Protein AF-A0A1Z5IUS7-F1 (afdb_monomer)

Foldseek 3Di:
DFKAFALVQDDPVRCVVCDDQNSVFRHRQTWDDDVPDQFTKRQWTDGPRDIDIDPGHGSSRIDDDDDPD

Sequence (69 aa):
MTLVFDKSLATPHYRHLLGKKHLNAINGLPVIFKDGDNEGTIEKYFVDGQEYHLYPVHRESCREVELLL

Mean predicted aligned error: 3.63 Å

Structure (mmCIF, N/CA/C/O backbone):
data_AF-A0A1Z5IUS7-F1
#
_entry.id   AF-A0A1Z5IUS7-F1
#
loop_
_atom_site.group_PDB
_atom_site.id
_atom_site.type_symbol
_atom_site.label_atom_id
_atom_site.label_alt_id
_atom_site.label_comp_id
_atom_site.label_asym_id
_atom_site.label_entity_id
_atom_site.label_seq_id
_atom_site.pdbx_PDB_ins_code
_atom_site.Cartn_x
_atom_site.Cartn_y
_atom_site.Cartn_z
_atom_site.occupancy
_atom_site.B_iso_or_equiv
_atom_site.auth_seq_id
_atom_site.auth_comp_id
_atom_site.auth_asym_id
_atom_site.auth_atom_id
_atom_site.pdbx_PDB_model_num
ATOM 1 N N . MET A 1 1 ? -2.458 1.585 -16.526 1.00 76.75 1 MET A N 1
ATOM 2 C CA . MET A 1 1 ? -2.545 0.686 -15.358 1.00 76.75 1 MET A CA 1
ATOM 3 C C . MET A 1 1 ? -1.793 1.315 -14.205 1.00 76.75 1 MET A C 1
ATOM 5 O O . MET A 1 1 ? -0.704 1.833 -14.427 1.00 76.75 1 MET A O 1
ATOM 9 N N . THR A 1 2 ? -2.376 1.297 -13.011 1.00 89.31 2 THR A N 1
ATOM 10 C CA . THR A 1 2 ? -1.757 1.820 -11.788 1.00 89.31 2 THR A CA 1
ATOM 11 C C . THR A 1 2 ? -1.440 0.653 -10.868 1.00 89.31 2 THR A C 1
ATOM 13 O O . THR A 1 2 ? -2.285 -0.220 -10.671 1.00 89.31 2 THR A O 1
ATOM 16 N N . LEU A 1 3 ? -0.232 0.626 -10.307 1.00 93.88 3 LEU A N 1
ATOM 17 C CA . LEU A 1 3 ? 0.114 -0.327 -9.259 1.00 93.88 3 LEU A CA 1
ATOM 18 C C . LEU A 1 3 ? -0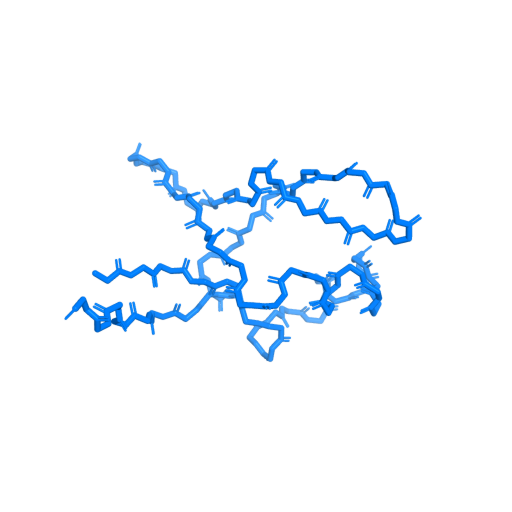.348 0.220 -7.917 1.00 93.88 3 LEU A C 1
ATOM 20 O O . LEU A 1 3 ? -0.049 1.360 -7.565 1.00 93.88 3 LEU A O 1
ATOM 24 N N . VAL A 1 4 ? -1.068 -0.605 -7.170 1.00 95.75 4 VAL A N 1
ATOM 25 C CA . VAL A 1 4 ? -1.468 -0.299 -5.797 1.00 95.75 4 VAL A CA 1
ATOM 26 C C . VAL A 1 4 ? -0.940 -1.369 -4.862 1.00 95.75 4 VAL A C 1
ATOM 28 O O . VAL A 1 4 ? -0.851 -2.537 -5.244 1.00 95.75 4 VAL A O 1
ATOM 31 N N . PHE A 1 5 ? -0.622 -0.990 -3.630 1.00 95.75 5 PHE A N 1
ATOM 32 C CA . PHE A 1 5 ? -0.198 -1.944 -2.615 1.00 95.75 5 PHE A CA 1
ATOM 33 C C . PHE A 1 5 ? -1.346 -2.901 -2.270 1.00 95.75 5 PHE A C 1
ATOM 35 O O . PHE A 1 5 ? -2.482 -2.472 -2.061 1.00 95.75 5 PHE A O 1
ATOM 42 N N . ASP A 1 6 ? -1.055 -4.195 -2.162 1.00 95.81 6 ASP A N 1
ATOM 43 C CA . ASP A 1 6 ? -2.001 -5.222 -1.738 1.00 95.81 6 ASP A CA 1
ATOM 44 C C . ASP A 1 6 ? -1.442 -5.983 -0.533 1.00 95.81 6 ASP A C 1
ATOM 46 O O . ASP A 1 6 ? -0.493 -6.767 -0.621 1.00 95.81 6 ASP A O 1
ATOM 50 N N . LYS A 1 7 ? -2.069 -5.789 0.629 1.00 94.25 7 LYS A N 1
ATOM 51 C CA . LYS A 1 7 ? -1.636 -6.425 1.879 1.00 94.25 7 LYS A CA 1
ATOM 52 C C . LYS A 1 7 ? -1.719 -7.957 1.854 1.00 94.25 7 LYS A C 1
ATOM 54 O O . LYS A 1 7 ? -1.086 -8.597 2.695 1.00 94.25 7 LYS A O 1
ATOM 59 N N . SER A 1 8 ? -2.511 -8.544 0.951 1.00 94.44 8 SER A N 1
ATOM 60 C CA . SER A 1 8 ? -2.581 -9.999 0.763 1.00 94.44 8 SER A CA 1
ATOM 61 C C . SER A 1 8 ? -1.345 -10.548 0.045 1.00 94.44 8 SER A C 1
ATOM 63 O O . SER A 1 8 ? -0.944 -11.679 0.319 1.00 94.44 8 SER A O 1
ATOM 65 N N . LEU A 1 9 ? -0.698 -9.720 -0.780 1.00 95.00 9 LEU A N 1
ATOM 66 C CA . LEU A 1 9 ? 0.543 -10.032 -1.489 1.00 95.00 9 LEU A CA 1
ATOM 67 C C . LEU A 1 9 ? 1.798 -9.664 -0.680 1.00 95.00 9 LEU A C 1
ATOM 69 O O . LEU A 1 9 ? 2.884 -10.175 -0.942 1.00 95.00 9 LEU A O 1
ATOM 73 N N . ALA A 1 10 ? 1.661 -8.813 0.342 1.00 91.69 10 ALA A N 1
ATOM 74 C CA . ALA A 1 10 ? 2.766 -8.432 1.218 1.00 91.69 10 ALA A CA 1
ATOM 75 C C . ALA A 1 10 ? 3.4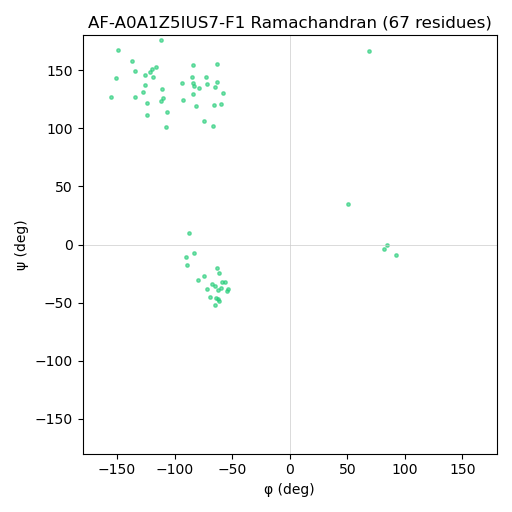15 -9.648 1.904 1.00 91.69 10 ALA A C 1
ATOM 77 O O . ALA A 1 10 ? 2.730 -10.462 2.534 1.00 91.69 10 ALA A O 1
ATOM 78 N N . THR A 1 11 ? 4.747 -9.743 1.849 1.00 85.56 11 THR A N 1
ATOM 79 C CA . THR A 1 11 ? 5.492 -10.866 2.445 1.00 85.56 11 THR A CA 1
ATOM 80 C C . THR A 1 11 ? 5.321 -10.918 3.974 1.00 85.56 11 THR A C 1
ATOM 82 O O . THR A 1 11 ? 5.059 -9.891 4.611 1.00 85.56 11 THR A O 1
ATOM 85 N N . PRO A 1 12 ? 5.486 -12.090 4.625 1.00 87.00 12 PRO A N 1
ATOM 86 C CA . PRO A 1 12 ? 5.394 -12.196 6.085 1.00 87.00 12 PRO A CA 1
ATOM 87 C C . PRO A 1 12 ? 6.315 -11.222 6.833 1.00 87.00 12 PRO A C 1
ATOM 89 O O . PRO A 1 12 ? 5.904 -10.645 7.839 1.00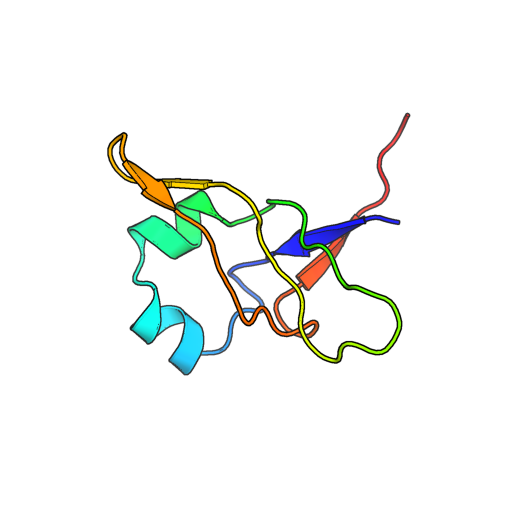 87.00 12 PRO A O 1
ATOM 92 N N . HIS A 1 13 ? 7.526 -11.002 6.314 1.00 83.75 13 HIS A N 1
ATOM 93 C CA . HIS A 1 13 ? 8.483 -10.047 6.868 1.00 83.75 13 HIS A CA 1
ATOM 94 C C . HIS A 1 13 ? 7.942 -8.612 6.822 1.00 83.75 13 HIS A C 1
ATOM 96 O O . HIS A 1 13 ? 7.931 -7.913 7.834 1.00 83.75 13 HIS A O 1
ATOM 102 N N . TYR A 1 14 ? 7.398 -8.211 5.673 1.00 81.44 14 TYR A N 1
ATOM 103 C CA . TYR A 1 14 ? 6.821 -6.886 5.463 1.00 81.44 14 TYR A CA 1
ATOM 104 C C . TYR A 1 14 ? 5.623 -6.630 6.386 1.00 81.44 14 TYR A C 1
ATOM 106 O O . TYR A 1 14 ? 5.474 -5.556 6.973 1.00 81.44 14 TYR A O 1
ATOM 114 N N . ARG A 1 15 ? 4.796 -7.665 6.587 1.00 87.00 15 ARG A N 1
ATOM 115 C CA . ARG A 1 15 ? 3.664 -7.598 7.514 1.00 87.00 15 ARG A CA 1
ATOM 116 C C . ARG A 1 15 ? 4.094 -7.431 8.970 1.00 87.00 15 ARG A C 1
ATOM 118 O O . ARG A 1 15 ? 3.412 -6.743 9.728 1.00 87.00 15 ARG A O 1
ATOM 125 N N . HIS A 1 16 ? 5.203 -8.058 9.355 1.00 88.19 16 HIS A N 1
ATOM 126 C CA . HIS A 1 16 ? 5.765 -7.934 10.696 1.00 88.19 16 HIS A CA 1
ATOM 127 C C . HIS A 1 16 ? 6.341 -6.533 10.948 1.00 88.19 16 HIS A C 1
ATOM 129 O O . HIS A 1 16 ? 6.030 -5.938 11.974 1.00 88.19 16 HIS A O 1
ATOM 135 N N . LEU A 1 17 ? 7.105 -5.990 9.992 1.00 88.19 17 LEU A N 1
ATOM 136 C CA . LEU A 1 17 ? 7.736 -4.666 10.082 1.00 88.19 17 LEU A CA 1
ATOM 137 C C . LEU A 1 17 ? 6.730 -3.520 10.229 1.00 88.19 17 LEU A C 1
ATOM 139 O O . LEU A 1 17 ? 6.885 -2.668 11.097 1.00 88.19 17 LEU A O 1
ATOM 143 N N . LEU A 1 18 ? 5.701 -3.494 9.380 1.00 89.50 18 LEU A N 1
ATOM 144 C CA . LEU A 1 18 ? 4.729 -2.396 9.354 1.00 89.50 18 LEU A CA 1
ATOM 145 C C . LEU A 1 18 ? 3.675 -2.506 10.457 1.00 89.50 18 LEU A C 1
ATOM 147 O O . LEU A 1 18 ? 3.127 -1.509 10.928 1.00 89.50 18 LEU A O 1
ATOM 151 N N . GLY A 1 19 ? 3.345 -3.732 10.853 1.00 92.69 19 GLY A N 1
ATOM 152 C CA . GLY A 1 19 ? 2.228 -3.989 11.744 1.00 92.69 19 GLY A CA 1
ATOM 153 C C . GLY A 1 19 ? 0.860 -3.716 11.101 1.00 92.69 19 GLY A C 1
ATOM 154 O O . GLY A 1 19 ? 0.702 -3.105 10.041 1.00 92.69 19 GLY A O 1
ATOM 155 N N . LYS A 1 20 ? -0.189 -4.204 11.772 1.00 93.31 20 LYS A N 1
ATOM 156 C CA . LYS A 1 20 ? -1.559 -4.253 11.230 1.00 93.31 20 L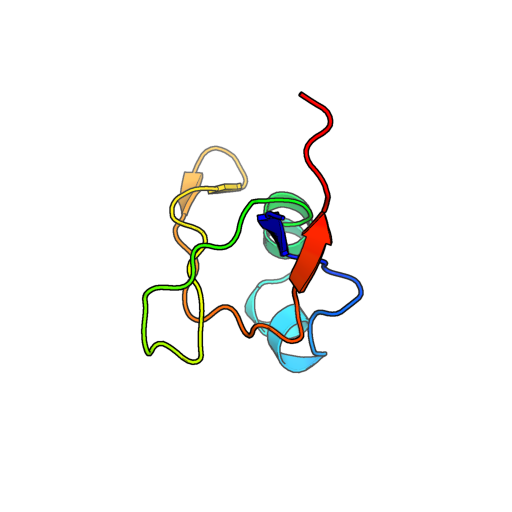YS A CA 1
ATOM 157 C C . LYS A 1 20 ? -2.132 -2.879 10.860 1.00 93.31 20 LYS A C 1
ATOM 159 O O . LYS A 1 20 ? -2.859 -2.782 9.875 1.00 93.31 20 LYS A O 1
ATOM 164 N N . LYS A 1 21 ? -1.841 -1.837 11.648 1.00 94.94 21 LYS A N 1
ATOM 165 C CA . LYS A 1 21 ? -2.371 -0.482 11.415 1.00 94.94 21 LYS A CA 1
ATOM 166 C C . LYS A 1 21 ? -1.851 0.099 10.102 1.00 94.94 21 LYS A C 1
ATOM 168 O O . LYS A 1 21 ? -2.657 0.464 9.252 1.00 94.94 21 LYS A O 1
ATOM 173 N N . HIS A 1 22 ? -0.532 0.091 9.910 1.00 95.69 22 HIS A N 1
ATOM 174 C CA . HIS A 1 22 ? 0.093 0.606 8.693 1.00 95.69 22 HIS A CA 1
ATOM 175 C C . HIS A 1 22 ? -0.321 -0.214 7.472 1.00 95.69 22 HIS A C 1
ATOM 177 O O . HIS A 1 22 ? -0.773 0.373 6.499 1.00 95.69 22 HIS A O 1
ATOM 183 N N . LEU A 1 23 ? -0.292 -1.554 7.548 1.00 95.12 23 LEU A N 1
ATOM 184 C CA . LEU A 1 23 ? -0.736 -2.423 6.445 1.00 95.12 23 LEU A CA 1
ATOM 185 C C . LEU A 1 23 ? -2.158 -2.120 5.973 1.00 95.12 23 LEU A C 1
ATOM 187 O O . LEU A 1 23 ? -2.438 -2.176 4.781 1.00 95.12 23 LEU A O 1
ATOM 191 N N . ASN A 1 24 ? -3.075 -1.844 6.902 1.00 95.31 24 ASN A N 1
ATOM 192 C CA . ASN A 1 24 ? -4.442 -1.489 6.544 1.00 95.31 24 ASN A CA 1
ATOM 193 C C . ASN A 1 24 ? -4.527 -0.089 5.931 1.00 95.31 24 ASN A C 1
ATOM 195 O O . ASN A 1 24 ? -5.302 0.088 4.998 1.00 95.31 24 ASN A O 1
ATOM 199 N N . ALA A 1 25 ? -3.744 0.868 6.433 1.00 96.69 25 ALA A N 1
ATOM 200 C CA . ALA A 1 25 ? -3.726 2.238 5.931 1.00 96.69 25 ALA A CA 1
ATOM 201 C C . ALA A 1 25 ? -3.160 2.347 4.508 1.00 96.69 25 ALA A C 1
ATOM 203 O O . ALA A 1 25 ? -3.629 3.173 3.734 1.00 96.69 25 ALA A O 1
ATOM 204 N N . ILE A 1 26 ? -2.184 1.505 4.156 1.00 96.12 26 ILE A N 1
ATOM 205 C CA . ILE A 1 26 ? -1.559 1.522 2.826 1.00 96.12 26 ILE A CA 1
ATOM 206 C C . ILE A 1 26 ? -2.237 0.608 1.801 1.00 96.12 26 ILE A C 1
ATOM 208 O O . ILE A 1 26 ? -1.919 0.669 0.619 1.00 96.12 26 ILE A O 1
ATOM 212 N N . ASN A 1 27 ? -3.162 -0.257 2.222 1.00 96.12 27 ASN A N 1
ATOM 213 C CA . ASN A 1 27 ? -3.809 -1.208 1.323 1.00 96.12 27 ASN A CA 1
ATOM 214 C C . ASN A 1 27 ? -4.670 -0.498 0.270 1.00 96.12 27 ASN A C 1
ATOM 216 O O . ASN A 1 27 ? -5.650 0.160 0.607 1.00 96.12 27 ASN A O 1
ATOM 220 N N . GLY A 1 28 ? -4.338 -0.699 -1.002 1.00 95.44 28 GLY A N 1
ATOM 221 C CA . GLY A 1 28 ? -4.972 -0.039 -2.138 1.00 95.44 28 GLY A CA 1
ATOM 222 C C . GLY A 1 28 ? -4.402 1.342 -2.465 1.00 95.44 28 GLY A C 1
ATOM 223 O O . GLY A 1 28 ? -4.867 1.949 -3.427 1.00 95.44 28 GLY A O 1
ATOM 224 N N . LEU A 1 29 ? -3.404 1.836 -1.721 1.00 96.44 29 LEU A N 1
ATOM 225 C CA . LEU A 1 29 ? -2.737 3.088 -2.073 1.00 96.44 29 LEU A CA 1
ATOM 226 C C . LEU A 1 29 ? -1.828 2.904 -3.293 1.00 96.44 29 LEU A C 1
ATOM 228 O O . LEU A 1 29 ? -1.207 1.844 -3.434 1.00 96.44 29 LEU A O 1
ATOM 232 N N . PRO A 1 30 ? -1.736 3.924 -4.166 1.00 96.06 30 PRO A N 1
ATOM 233 C CA . PRO A 1 30 ? -0.863 3.885 -5.328 1.00 96.06 30 PRO A CA 1
ATOM 234 C C . PRO A 1 30 ? 0.601 3.791 -4.903 1.00 96.06 30 PRO A C 1
ATOM 236 O O . PRO A 1 30 ? 1.034 4.457 -3.962 1.00 96.06 30 PRO A O 1
ATOM 239 N N . VAL A 1 31 ? 1.353 2.973 -5.631 1.00 95.62 31 VAL A N 1
ATOM 240 C CA . VAL A 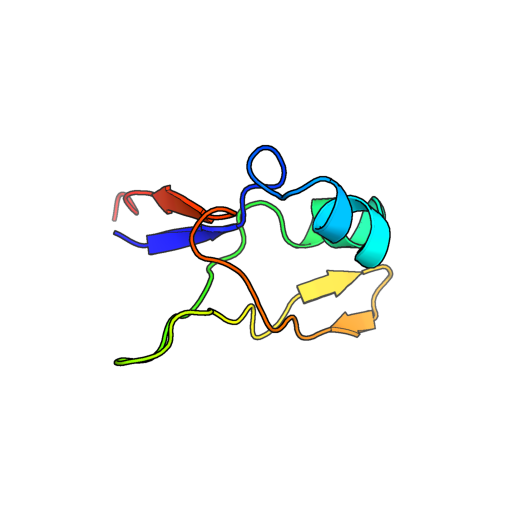1 31 ? 2.795 2.808 -5.461 1.00 95.62 31 VAL A CA 1
ATOM 241 C C . VAL A 1 31 ? 3.483 3.372 -6.694 1.00 95.62 31 VAL A C 1
ATOM 243 O O . VAL A 1 31 ? 3.195 2.966 -7.822 1.00 95.62 31 VAL A O 1
ATOM 246 N N . ILE A 1 32 ? 4.388 4.319 -6.478 1.00 95.31 32 ILE A N 1
ATOM 247 C CA . ILE A 1 32 ? 5.137 4.985 -7.540 1.00 95.31 32 ILE A CA 1
ATOM 248 C C . ILE A 1 32 ? 6.452 4.235 -7.734 1.00 95.31 32 ILE A C 1
ATOM 250 O O . ILE A 1 32 ? 7.215 4.073 -6.788 1.00 95.31 32 ILE A O 1
ATOM 254 N N . PHE A 1 33 ? 6.721 3.791 -8.959 1.00 93.19 33 PHE A N 1
ATOM 255 C CA . PHE A 1 33 ? 8.005 3.217 -9.365 1.00 93.19 33 PHE A CA 1
ATOM 256 C C . PHE A 1 33 ? 8.672 4.209 -10.310 1.00 93.19 33 PHE A C 1
ATOM 258 O O . PHE A 1 33 ? 8.045 4.627 -11.285 1.00 93.19 33 PHE A O 1
ATOM 265 N N . LYS A 1 34 ? 9.912 4.607 -10.022 1.00 89.25 34 LYS A N 1
ATOM 266 C CA . LYS A 1 34 ? 10.689 5.445 -10.941 1.00 89.25 34 LYS A CA 1
ATOM 267 C C . LYS A 1 34 ? 11.369 4.564 -11.983 1.00 89.25 34 LYS A C 1
ATOM 269 O O . LYS A 1 34 ? 11.623 3.384 -11.740 1.00 89.25 34 LYS A O 1
ATOM 274 N N . ASP A 1 35 ? 11.659 5.137 -13.145 1.00 85.69 35 ASP A N 1
ATOM 275 C CA . ASP A 1 35 ? 12.319 4.408 -14.226 1.00 85.69 35 ASP A CA 1
ATOM 276 C C . ASP A 1 35 ? 13.688 3.887 -13.771 1.00 85.69 35 ASP A C 1
ATOM 278 O O . ASP A 1 35 ? 14.565 4.656 -13.381 1.00 85.69 35 ASP A O 1
ATOM 282 N N . GLY A 1 36 ? 13.859 2.565 -13.834 1.00 83.75 36 GLY A N 1
ATOM 283 C CA . GLY A 1 36 ? 15.075 1.873 -13.402 1.00 83.75 36 GLY A CA 1
ATOM 284 C C . GLY A 1 36 ? 15.067 1.382 -11.951 1.00 83.75 36 GLY A C 1
ATOM 285 O O . GLY A 1 36 ? 15.953 0.604 -11.596 1.00 83.75 36 GLY A O 1
ATOM 286 N N . ASP A 1 37 ? 14.073 1.752 -11.137 1.00 84.81 37 ASP A N 1
ATOM 287 C CA . ASP A 1 37 ? 13.969 1.276 -9.756 1.00 84.81 37 ASP A CA 1
ATOM 288 C C . ASP A 1 37 ? 13.300 -0.108 -9.688 1.00 84.81 37 ASP A C 1
ATOM 290 O O . ASP A 1 37 ? 12.262 -0.371 -10.301 1.00 84.81 37 ASP A O 1
ATOM 294 N N . ASN A 1 38 ? 13.868 -0.998 -8.869 1.00 86.25 38 ASN A N 1
ATOM 295 C CA . ASN A 1 38 ? 13.277 -2.309 -8.560 1.00 86.25 38 ASN A CA 1
ATOM 296 C C . ASN A 1 38 ? 12.222 -2.236 -7.439 1.00 86.25 38 ASN A C 1
ATOM 298 O O . ASN A 1 38 ? 11.541 -3.220 -7.137 1.00 86.25 38 ASN A O 1
ATOM 302 N N . GLU A 1 39 ? 12.096 -1.074 -6.804 1.00 93.19 39 GLU A N 1
ATOM 303 C CA . GLU A 1 39 ? 11.274 -0.826 -5.627 1.00 93.19 39 GLU A CA 1
ATOM 304 C C . GLU A 1 39 ? 10.487 0.469 -5.825 1.00 93.19 39 GLU A C 1
ATOM 306 O O . GLU A 1 39 ? 10.924 1.381 -6.520 1.00 93.19 39 GLU A O 1
ATOM 311 N N . GLY A 1 40 ? 9.307 0.539 -5.225 1.00 94.88 40 GLY A N 1
ATOM 312 C CA . GLY A 1 40 ? 8.427 1.692 -5.301 1.00 94.88 40 GLY A CA 1
ATOM 313 C C . GLY A 1 40 ? 8.286 2.423 -3.973 1.00 94.88 40 GLY A C 1
ATOM 314 O O . GLY A 1 40 ? 8.787 1.990 -2.931 1.00 94.88 40 GLY A O 1
ATOM 315 N N . THR A 1 41 ? 7.558 3.532 -4.012 1.00 96.19 41 THR A N 1
ATOM 316 C CA . THR A 1 41 ? 7.255 4.387 -2.864 1.00 96.19 41 THR A CA 1
ATOM 317 C C . THR A 1 41 ? 5.752 4.596 -2.714 1.00 96.19 41 THR A C 1
ATOM 319 O O . THR A 1 41 ? 5.019 4.704 -3.698 1.00 96.19 41 THR A O 1
ATOM 322 N N . ILE A 1 42 ? 5.286 4.707 -1.470 1.00 96.25 42 ILE A N 1
ATOM 323 C CA . ILE A 1 42 ? 3.997 5.337 -1.152 1.00 96.25 42 ILE A CA 1
ATOM 324 C C . ILE A 1 42 ? 4.334 6.670 -0.498 1.00 96.25 42 ILE A C 1
ATOM 326 O O . ILE A 1 42 ? 4.707 6.705 0.676 1.00 96.25 42 ILE A O 1
ATOM 330 N N . GLU A 1 43 ? 4.232 7.749 -1.279 1.00 94.62 43 GLU A N 1
ATOM 331 C CA . GLU A 1 43 ? 4.699 9.091 -0.900 1.00 94.62 43 GLU A CA 1
ATOM 332 C C . GLU A 1 43 ? 4.036 9.625 0.371 1.00 94.62 43 GLU A C 1
ATOM 334 O O . GLU A 1 43 ? 4.670 10.343 1.142 1.00 94.62 43 GLU A O 1
ATOM 339 N N . LYS A 1 44 ? 2.772 9.254 0.601 1.00 96.12 44 LYS A N 1
ATOM 340 C CA . LYS A 1 44 ? 1.981 9.777 1.708 1.00 96.12 44 LYS A CA 1
ATOM 341 C C . LYS A 1 44 ? 0.873 8.821 2.129 1.00 96.12 44 LYS A C 1
ATOM 343 O O . LYS A 1 44 ? 0.039 8.427 1.316 1.00 96.12 44 LYS A O 1
ATOM 348 N N . TYR A 1 45 ? 0.825 8.503 3.417 1.00 96.75 45 TYR A N 1
ATOM 349 C CA . TYR A 1 45 ? -0.305 7.835 4.062 1.00 96.75 45 TYR A CA 1
ATOM 350 C C . TYR A 1 45 ? -0.430 8.271 5.525 1.00 96.75 45 TYR A C 1
ATOM 352 O O . TYR A 1 45 ? 0.477 8.895 6.071 1.00 96.75 45 TYR A O 1
ATOM 360 N N . PHE A 1 46 ? -1.559 7.957 6.162 1.00 97.25 46 PHE A N 1
ATOM 361 C CA . PHE A 1 46 ? -1.849 8.391 7.529 1.00 97.25 46 PHE A CA 1
ATOM 362 C C . PHE A 1 46 ? -2.192 7.216 8.439 1.00 97.25 46 PHE A C 1
ATOM 364 O O . PHE A 1 46 ? -2.979 6.344 8.071 1.00 97.25 46 PHE A O 1
ATOM 371 N N . VAL A 1 47 ? -1.644 7.227 9.653 1.00 96.69 47 VAL A N 1
ATOM 372 C CA . VAL A 1 47 ? -2.002 6.301 10.736 1.00 96.69 47 VAL A CA 1
ATOM 373 C C . VAL A 1 47 ? -2.178 7.118 12.006 1.00 96.69 47 VAL A C 1
ATOM 375 O O . VAL A 1 47 ? -1.302 7.899 12.356 1.00 96.69 47 VAL A O 1
ATOM 378 N N . ASP A 1 48 ? -3.323 6.970 12.676 1.00 95.25 48 ASP A N 1
ATOM 379 C CA . ASP A 1 48 ? -3.645 7.676 13.926 1.00 95.25 48 ASP A CA 1
ATOM 380 C C . ASP A 1 48 ? -3.436 9.211 13.851 1.00 95.25 48 ASP A C 1
ATOM 382 O O . ASP A 1 48 ? -3.038 9.852 14.819 1.00 95.25 48 ASP A O 1
ATOM 386 N N . GLY A 1 49 ? -3.699 9.813 12.683 1.00 95.94 49 GLY A N 1
ATOM 387 C CA . GLY A 1 49 ? -3.550 11.256 12.443 1.00 95.94 49 GLY A CA 1
ATOM 388 C C . GLY A 1 49 ? -2.121 11.721 12.135 1.00 95.94 49 GLY A C 1
ATOM 389 O O . GLY A 1 49 ? -1.930 12.888 11.803 1.00 95.94 49 GLY A O 1
ATOM 390 N N . GLN A 1 50 ? -1.133 10.826 12.187 1.00 97.81 50 GLN A N 1
ATOM 391 C CA . GLN A 1 50 ? 0.247 11.111 11.807 1.00 97.81 50 GLN A CA 1
ATOM 392 C C . GLN A 1 50 ? 0.502 10.736 10.342 1.00 97.81 50 GLN A C 1
ATOM 394 O O . GLN A 1 50 ? 0.033 9.705 9.860 1.00 97.81 50 GLN A O 1
ATOM 399 N N . GLU A 1 51 ? 1.242 11.594 9.641 1.00 97.19 51 GLU A N 1
ATOM 400 C CA . GLU A 1 51 ? 1.664 11.392 8.255 1.00 97.19 51 GLU A CA 1
ATOM 401 C C . GLU A 1 51 ? 2.935 10.539 8.180 1.00 97.19 51 GLU A C 1
ATOM 403 O O . GLU A 1 51 ? 3.869 10.720 8.964 1.00 97.19 51 GLU A O 1
ATOM 408 N N . TYR A 1 52 ? 2.971 9.627 7.211 1.00 97.00 52 TYR A N 1
ATOM 409 C CA . TYR A 1 52 ? 4.081 8.718 6.963 1.00 97.00 52 TYR A CA 1
ATOM 410 C C . TYR A 1 52 ? 4.391 8.600 5.469 1.00 97.00 52 TYR A C 1
ATOM 412 O O . TYR A 1 52 ? 3.531 8.794 4.609 1.00 97.00 52 TYR A O 1
ATOM 420 N N . HIS A 1 53 ? 5.627 8.187 5.199 1.00 95.62 53 HIS A N 1
ATOM 421 C CA . HIS A 1 53 ? 6.149 7.787 3.897 1.00 95.62 53 HIS A CA 1
ATOM 422 C C . HIS A 1 53 ? 6.590 6.319 3.974 1.00 95.62 53 HIS A C 1
ATOM 424 O O . HIS A 1 53 ? 7.084 5.889 5.021 1.00 95.62 53 HIS A O 1
ATOM 430 N N . LEU A 1 54 ? 6.412 5.542 2.902 1.00 94.62 54 LEU A N 1
ATOM 431 C CA . LEU A 1 54 ? 6.874 4.154 2.850 1.00 94.62 54 LEU A CA 1
ATOM 432 C C . LEU A 1 54 ? 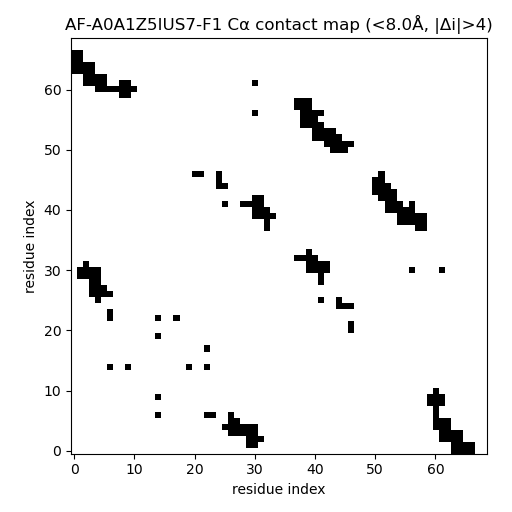7.796 3.902 1.655 1.00 94.62 54 LEU A C 1
ATOM 434 O O . LEU A 1 54 ? 7.389 4.045 0.503 1.00 94.62 54 LEU A O 1
ATOM 438 N N . TYR A 1 55 ? 9.009 3.448 1.970 1.00 93.06 55 TYR A N 1
ATOM 439 C CA . TYR A 1 55 ? 10.011 2.902 1.058 1.00 93.06 55 TYR A CA 1
ATOM 440 C C . TYR A 1 55 ? 10.879 1.885 1.828 1.00 93.06 55 TYR A C 1
ATOM 442 O O . TYR A 1 55 ? 11.168 2.139 3.002 1.00 93.06 55 TYR A O 1
ATOM 450 N N . PRO A 1 56 ? 11.321 0.776 1.212 1.00 93.25 56 PRO A N 1
ATOM 451 C CA . PRO A 1 56 ? 11.004 0.325 -0.145 1.00 93.25 56 PRO A CA 1
ATOM 452 C C . PRO A 1 56 ? 9.710 -0.477 -0.229 1.00 93.25 56 PRO A C 1
ATOM 454 O O . PRO A 1 56 ? 9.428 -1.264 0.668 1.00 93.25 56 PRO A O 1
ATOM 457 N N . VAL A 1 57 ? 8.941 -0.330 -1.312 1.00 93.50 57 VAL A N 1
ATOM 458 C CA . VAL A 1 57 ? 7.775 -1.175 -1.625 1.00 93.50 57 VAL A CA 1
ATOM 459 C C . VAL A 1 57 ? 8.116 -2.119 -2.774 1.00 93.50 57 VAL A C 1
ATOM 461 O O . VAL A 1 57 ? 8.314 -1.692 -3.908 1.00 93.50 57 VAL A O 1
ATOM 464 N N . HIS A 1 58 ? 8.157 -3.423 -2.513 1.00 91.88 58 HIS A N 1
ATOM 465 C CA . HIS A 1 58 ? 8.437 -4.398 -3.567 1.00 91.88 58 HIS A CA 1
ATOM 466 C C . HIS A 1 58 ? 7.248 -4.543 -4.525 1.00 91.88 58 HIS A C 1
ATOM 468 O O . HIS A 1 58 ? 6.097 -4.648 -4.092 1.00 91.88 58 HIS A O 1
ATOM 474 N N . ARG A 1 59 ? 7.528 -4.622 -5.834 1.00 91.56 59 ARG A N 1
ATOM 475 C CA . ARG A 1 59 ? 6.504 -4.801 -6.882 1.00 91.56 59 ARG A CA 1
ATOM 476 C C . ARG A 1 59 ? 5.634 -6.041 -6.661 1.00 91.56 59 ARG A C 1
ATOM 478 O O . ARG A 1 59 ? 4.447 -6.001 -6.951 1.00 91.56 59 ARG A O 1
ATOM 485 N N . GLU A 1 60 ? 6.194 -7.098 -6.076 1.00 92.19 60 GLU A N 1
ATOM 486 C CA . GLU A 1 60 ? 5.476 -8.330 -5.713 1.00 92.19 60 GLU A CA 1
ATOM 487 C C . GLU A 1 60 ? 4.354 -8.107 -4.691 1.00 92.19 60 GLU A C 1
ATOM 489 O O . GLU A 1 60 ? 3.409 -8.881 -4.633 1.00 92.19 60 GLU A O 1
ATOM 494 N N . SER A 1 61 ? 4.437 -7.041 -3.890 1.00 93.25 61 SER A N 1
ATOM 495 C CA . SER A 1 61 ? 3.394 -6.652 -2.933 1.00 93.25 61 SER A CA 1
ATOM 496 C C . SER A 1 61 ? 2.331 -5.742 -3.556 1.00 93.25 61 SER A C 1
ATOM 498 O O . SER A 1 61 ? 1.525 -5.159 -2.833 1.00 93.25 61 SER A O 1
ATOM 500 N N . CYS A 1 62 ? 2.344 -5.574 -4.880 1.00 94.06 62 CYS A N 1
ATOM 501 C CA . CYS A 1 62 ? 1.430 -4.704 -5.606 1.00 94.06 62 CYS A CA 1
ATOM 502 C C . CYS A 1 62 ? 0.540 -5.509 -6.551 1.00 94.06 62 CYS A C 1
ATOM 504 O O . CYS A 1 62 ? 0.938 -6.549 -7.072 1.00 94.06 62 CYS A O 1
ATOM 506 N N . ARG A 1 63 ? -0.649 -4.978 -6.832 1.00 95.25 63 ARG A N 1
ATOM 507 C CA . ARG A 1 63 ? -1.511 -5.455 -7.917 1.00 95.25 63 ARG A CA 1
ATOM 508 C C . ARG A 1 63 ? -1.769 -4.346 -8.924 1.00 95.25 63 ARG A C 1
ATOM 510 O O . ARG A 1 63 ? -1.801 -3.168 -8.565 1.00 95.25 63 ARG A O 1
ATOM 517 N N . GLU A 1 64 ? -1.989 -4.735 -10.172 1.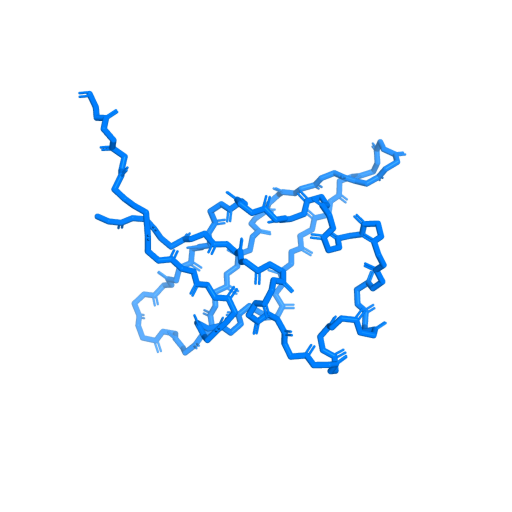00 94.75 64 GLU A N 1
ATOM 518 C CA . GLU A 1 64 ? -2.406 -3.817 -11.228 1.00 94.75 64 GLU A CA 1
ATOM 519 C C . GLU A 1 64 ? -3.903 -3.526 -11.113 1.00 94.75 64 GLU A C 1
ATOM 521 O O . GLU A 1 64 ? -4.724 -4.422 -10.905 1.00 94.75 64 GLU A O 1
ATOM 526 N N . VAL A 1 65 ? -4.256 -2.248 -11.226 1.00 92.81 65 VAL A N 1
ATO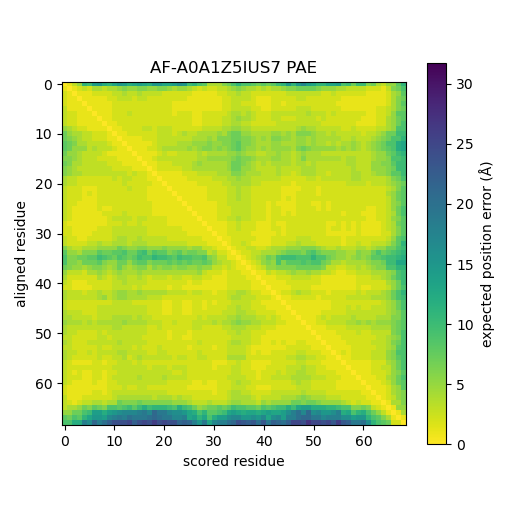M 527 C CA . VAL A 1 65 ? -5.638 -1.775 -11.263 1.00 92.81 65 VAL A CA 1
ATOM 528 C C . VAL A 1 65 ? -5.814 -0.884 -12.487 1.00 92.81 65 VAL A C 1
ATOM 530 O O . VAL A 1 65 ? -5.012 0.020 -12.751 1.00 92.81 65 VAL A O 1
ATOM 533 N N . GLU A 1 66 ? -6.874 -1.143 -13.247 1.00 84.69 66 GLU A N 1
ATOM 534 C CA . GLU A 1 66 ? -7.361 -0.220 -14.265 1.00 84.69 66 GLU A CA 1
ATOM 535 C C . GLU A 1 66 ? -8.215 0.851 -13.585 1.00 84.69 66 GLU A C 1
ATOM 537 O O . GLU A 1 66 ? -9.220 0.551 -12.939 1.00 84.69 66 GLU A O 1
ATOM 542 N N . LEU A 1 67 ? -7.798 2.111 -13.702 1.00 68.69 67 LEU A N 1
ATOM 543 C CA . LEU A 1 67 ? -8.662 3.237 -13.373 1.00 68.69 67 LEU A CA 1
ATOM 544 C C . LEU A 1 67 ? -9.680 3.350 -14.508 1.00 68.69 67 LEU A C 1
ATOM 546 O O . LEU A 1 67 ? -9.323 3.759 -15.612 1.00 68.69 67 LEU A O 1
ATOM 550 N N . LEU A 1 68 ? -10.923 2.946 -14.249 1.00 60.16 68 LEU A N 1
ATOM 551 C CA . LEU A 1 68 ? -12.045 3.309 -15.108 1.00 60.16 68 LEU A CA 1
ATOM 552 C C . LEU A 1 68 ? -12.222 4.829 -14.978 1.00 60.16 68 LEU A C 1
ATOM 554 O O . LEU A 1 68 ? -12.677 5.303 -13.936 1.00 60.16 68 LEU A O 1
ATOM 558 N N . LEU A 1 69 ? -11.749 5.567 -15.987 1.00 52.91 69 LEU A N 1
ATOM 559 C CA . LEU A 1 69 ? -11.988 7.004 -16.160 1.00 52.91 69 LEU A CA 1
ATOM 560 C C . LEU A 1 69 ? -13.417 7.254 -16.648 1.00 52.91 69 LEU A C 1
ATOM 562 O O . LEU A 1 69 ? -13.882 6.473 -17.509 1.00 52.91 69 LEU A O 1
#

pLDDT: mean 91.28, std 7.98, range [52.91, 97.81]

Solvent-accessible surface 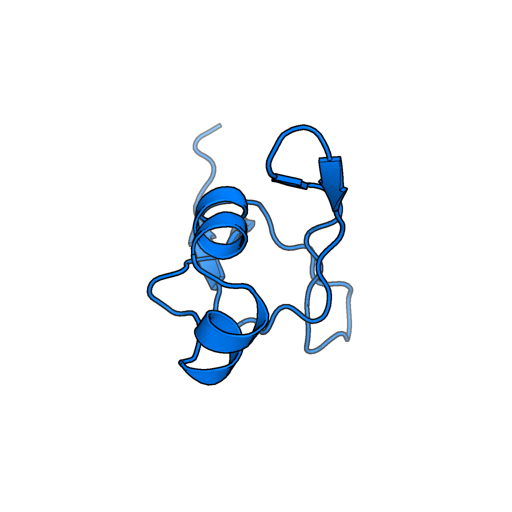area (backbone atoms only — not comparable to full-atom values): 4092 Å² total; per-residue (Å²): 121,45,43,19,31,32,62,89,50,41,49,73,66,56,50,62,76,57,31,72,67,49,46,59,55,44,47,65,38,64,43,50,64,55,95,91,52,84,42,22,31,32,82,72,46,60,56,99,89,43,81,46,69,45,74,81,36,56,62,75,24,40,45,83,41,77,79,86,126

Organism: NCBI:txid1714682

Nearest PDB structures (foldseek):
  5mki-assembly1_D  TM=4.810E-01  e=7.467E+00  Methanococcus vannielii SB

Secondary structure (DSSP, 8-state):
-EEEE-TTTS-HHHHHHHHHHHHHHHTT-B-EE-TT-SEEEEEEEEETTEEEEEEEEEGGGEEEE----

Radius of gyration: 11.7 Å; Cα contacts (8 Å, |Δi|>4): 115; chains: 1; bounding box: 27×24×30 Å